Protein AF-V4V0D9-F1 (afdb_monomer)

pLDDT: mean 74.32, std 16.26, range [32.56, 90.75]

InterPro domains:
  IPR040315 WD repeat-containing protein WDR46/Utp7 [PTHR14085] (18-114)

Structure (mmCIF, N/CA/C/O backbone):
data_AF-V4V0D9-F1
#
_entry.id   AF-V4V0D9-F1
#
loop_
_atom_site.group_PDB
_atom_site.id
_atom_site.type_symbol
_atom_site.label_atom_id
_atom_site.label_alt_id
_atom_site.label_comp_id
_atom_site.label_asym_id
_atom_site.label_entity_id
_atom_site.label_seq_id
_atom_site.pdbx_PDB_ins_code
_atom_site.Cartn_x
_atom_site.Cartn_y
_atom_site.Cartn_z
_atom_site.occupancy
_atom_site.B_iso_or_equiv
_atom_site.auth_seq_id
_atom_site.auth_comp_id
_atom_site.auth_asym_id
_atom_site.auth_atom_id
_atom_site.pdbx_PDB_model_num
ATOM 1 N N . MET A 1 1 ? -13.080 21.939 30.537 1.00 37.84 1 MET A N 1
ATOM 2 C CA . MET A 1 1 ? -13.438 22.438 29.190 1.00 37.84 1 MET A CA 1
ATOM 3 C C . MET A 1 1 ? -13.657 21.226 28.306 1.00 37.84 1 MET A C 1
ATOM 5 O O . MET A 1 1 ? -12.802 20.353 28.325 1.00 37.84 1 MET A O 1
ATOM 9 N N . GLY A 1 2 ? -14.795 21.124 27.621 1.00 36.91 2 GLY A N 1
ATOM 10 C CA . GLY A 1 2 ? -15.060 20.026 26.689 1.00 36.91 2 GLY A CA 1
ATOM 11 C C . GLY A 1 2 ? -14.959 20.529 25.256 1.00 36.91 2 GLY A C 1
ATOM 12 O O . GLY A 1 2 ? -15.655 21.481 24.913 1.00 36.91 2 GLY A O 1
ATOM 13 N N . ALA A 1 3 ? -14.119 19.899 24.438 1.00 38.50 3 ALA A N 1
ATOM 14 C CA . ALA A 1 3 ? -14.194 20.066 22.995 1.00 38.50 3 ALA A CA 1
ATOM 15 C C . ALA A 1 3 ? -15.423 19.291 22.501 1.00 38.50 3 ALA A C 1
ATOM 17 O O . ALA A 1 3 ? -15.465 18.065 22.606 1.00 38.50 3 ALA A O 1
ATOM 18 N N . LYS A 1 4 ? -16.438 20.001 22.004 1.00 37.91 4 LYS A N 1
ATOM 19 C CA . LYS A 1 4 ? -17.461 19.372 21.169 1.00 37.91 4 LYS A CA 1
ATOM 20 C C . LYS A 1 4 ? -16.843 19.177 19.790 1.00 37.91 4 LYS A C 1
ATOM 22 O O . LYS A 1 4 ? -16.496 20.156 19.141 1.00 37.91 4 LYS A O 1
ATOM 27 N N . GLU A 1 5 ? -16.734 17.936 19.331 1.00 40.59 5 GLU A N 1
ATOM 28 C CA . GLU A 1 5 ? -16.607 17.683 17.896 1.00 40.59 5 GLU A CA 1
ATOM 29 C C . GLU A 1 5 ? -17.980 17.942 17.268 1.00 40.59 5 GLU A C 1
ATOM 31 O O . GLU A 1 5 ? -18.812 17.042 17.137 1.00 40.59 5 GLU A O 1
ATOM 36 N N . GLU A 1 6 ? -18.246 19.208 16.945 1.00 32.56 6 GLU A N 1
ATOM 37 C CA . GLU A 1 6 ? -19.450 19.640 16.240 1.00 32.56 6 GLU A CA 1
ATOM 38 C C . GLU A 1 6 ? -19.391 19.238 14.761 1.00 32.56 6 GLU A C 1
ATOM 40 O O . GLU A 1 6 ? -19.268 20.054 13.852 1.00 32.56 6 GLU A O 1
ATOM 45 N N . ASN A 1 7 ? -19.515 17.926 14.541 1.00 34.81 7 ASN A N 1
ATOM 46 C CA . ASN A 1 7 ? -19.859 17.318 13.261 1.00 34.81 7 ASN A CA 1
ATOM 47 C C . ASN A 1 7 ? -21.294 17.726 12.890 1.00 34.81 7 ASN A C 1
ATOM 49 O O . ASN A 1 7 ? -22.237 16.947 13.023 1.00 34.81 7 ASN A O 1
ATOM 53 N N . GLY A 1 8 ? -21.462 18.983 12.479 1.00 35.41 8 GLY A N 1
ATOM 54 C CA . GLY A 1 8 ? -22.700 19.466 11.891 1.00 35.41 8 GLY A CA 1
ATOM 55 C C . GLY A 1 8 ? -22.958 18.717 10.591 1.00 35.41 8 GLY A C 1
ATOM 56 O O . GLY A 1 8 ? -22.164 18.820 9.655 1.00 35.41 8 GLY A O 1
ATOM 57 N N . ASP A 1 9 ? -24.064 17.976 10.539 1.00 40.16 9 ASP A N 1
ATOM 58 C CA . ASP A 1 9 ? -24.520 17.252 9.349 1.00 40.16 9 ASP A CA 1
ATOM 59 C C . ASP A 1 9 ? -25.100 18.238 8.318 1.00 40.16 9 ASP A C 1
ATOM 61 O O . ASP A 1 9 ? -26.303 18.347 8.078 1.00 40.16 9 ASP A O 1
ATOM 65 N N . GLY A 1 10 ? -24.211 19.078 7.787 1.00 36.69 10 GLY A N 1
ATOM 66 C CA . GLY A 1 10 ? -24.524 20.082 6.788 1.00 36.69 10 GLY A CA 1
ATOM 67 C C . GLY A 1 10 ? -24.713 19.417 5.435 1.00 36.69 10 GLY A C 1
ATOM 68 O O . GLY A 1 10 ? -23.730 19.128 4.754 1.00 36.69 10 GLY A O 1
ATOM 69 N N . GLY A 1 11 ? -25.974 19.236 5.033 1.00 41.88 11 GLY A N 1
ATOM 70 C CA . GLY A 1 11 ? -26.403 18.724 3.724 1.00 41.88 11 GLY A CA 1
ATOM 71 C C . GLY A 1 11 ? -26.083 19.644 2.536 1.00 41.88 11 GLY A C 1
ATOM 72 O O . GLY A 1 11 ? -26.940 19.896 1.693 1.00 41.88 11 GLY A O 1
ATOM 73 N N . GLY A 1 12 ? -24.862 20.174 2.472 1.00 42.47 12 GLY A N 1
ATOM 74 C CA . GLY A 1 12 ? -24.319 20.850 1.304 1.00 42.47 12 GLY A CA 1
ATOM 75 C C . GLY A 1 12 ? -23.816 19.831 0.284 1.00 42.47 12 GLY A C 1
ATOM 76 O O . GLY A 1 12 ? -23.102 18.887 0.629 1.00 42.47 12 GLY A O 1
ATOM 77 N N . ILE A 1 13 ? -24.158 20.039 -0.987 1.00 57.72 13 ILE A N 1
ATOM 78 C CA . ILE A 1 13 ? -23.613 19.259 -2.101 1.00 57.72 13 ILE A CA 1
ATOM 79 C C . ILE A 1 13 ? -22.124 19.608 -2.222 1.00 57.72 13 ILE A C 1
ATOM 81 O O . ILE A 1 13 ? -21.765 20.617 -2.828 1.00 57.72 13 ILE A O 1
ATOM 85 N N . ARG A 1 14 ? -21.256 18.790 -1.614 1.00 58.12 14 ARG A N 1
ATOM 86 C CA . ARG A 1 14 ? -19.798 18.945 -1.729 1.00 58.12 14 ARG A CA 1
ATOM 87 C C . ARG A 1 14 ? -19.384 18.872 -3.203 1.00 58.12 14 ARG A C 1
ATOM 89 O O . ARG A 1 14 ? -19.957 18.044 -3.925 1.00 58.12 14 ARG A O 1
ATOM 96 N N . PRO A 1 15 ? -18.408 19.676 -3.665 1.00 61.03 15 PRO A N 1
ATOM 97 C CA . PRO A 1 15 ? -17.914 19.584 -5.036 1.00 61.03 15 PRO A CA 1
ATOM 98 C C . PRO A 1 15 ? -17.440 18.148 -5.341 1.00 61.03 15 PRO A C 1
ATOM 100 O O . PRO A 1 15 ? -16.929 17.486 -4.434 1.00 61.03 15 PRO A O 1
ATOM 103 N N . PRO A 1 16 ? -17.587 17.640 -6.584 1.00 66.19 16 PRO A N 1
ATOM 104 C CA . PRO A 1 16 ? -17.344 16.225 -6.904 1.00 66.19 16 PRO A CA 1
ATOM 105 C C . PRO A 1 16 ? -15.992 15.692 -6.411 1.00 66.19 16 PRO A C 1
ATOM 107 O O . PRO A 1 16 ? -15.934 14.619 -5.814 1.00 66.19 16 PRO A O 1
ATOM 110 N N . ILE A 1 17 ? -14.953 16.520 -6.538 1.00 63.16 17 ILE A N 1
ATOM 111 C CA . ILE A 1 17 ? -13.569 16.264 -6.119 1.00 63.16 17 ILE A CA 1
ATOM 112 C C . ILE A 1 17 ? -13.475 15.902 -4.623 1.00 63.16 17 ILE A C 1
ATOM 114 O O . ILE A 1 17 ? -12.795 14.949 -4.250 1.00 63.16 17 ILE A O 1
ATOM 118 N N . GLU A 1 18 ? -14.192 16.607 -3.739 1.00 61.81 18 GLU A N 1
ATOM 119 C CA . GL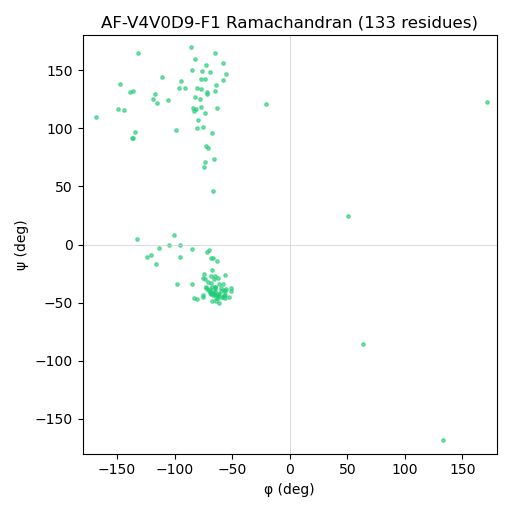U A 1 18 ? -14.218 16.283 -2.302 1.00 61.81 18 GLU A CA 1
ATOM 120 C C . GLU A 1 18 ? -14.928 14.952 -2.024 1.00 61.81 18 GLU A C 1
ATOM 122 O O . GLU A 1 18 ? -14.555 14.222 -1.101 1.00 61.81 18 GLU A O 1
ATOM 127 N N . GLN A 1 19 ? -15.950 14.621 -2.819 1.00 65.44 19 GLN A N 1
ATOM 128 C CA . GLN A 1 19 ? -16.653 13.347 -2.692 1.00 65.44 19 GLN A CA 1
ATOM 129 C C . GLN A 1 19 ? -15.763 12.182 -3.136 1.00 65.44 19 GLN A C 1
ATOM 131 O O . GLN A 1 19 ? -15.764 11.136 -2.490 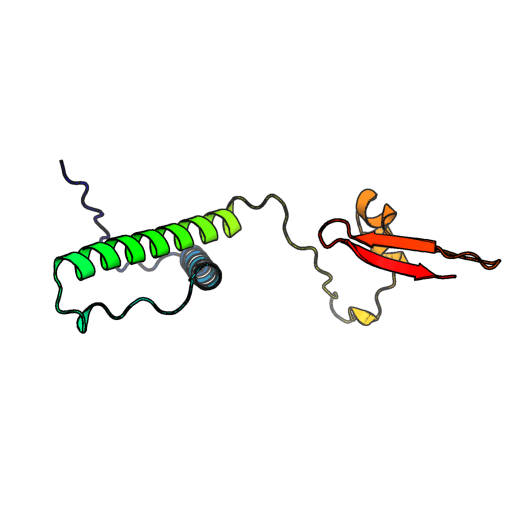1.00 65.44 19 GLN A O 1
ATOM 136 N N . GLU A 1 20 ? -14.992 12.352 -4.207 1.00 62.41 20 GLU A N 1
ATOM 137 C CA . GLU A 1 20 ? -14.021 11.365 -4.696 1.00 62.41 20 GLU A CA 1
ATOM 138 C C . GLU A 1 20 ? -12.906 11.136 -3.669 1.00 62.41 20 GLU A C 1
ATOM 140 O O . GLU A 1 20 ? -12.713 9.999 -3.238 1.00 62.41 20 GLU A O 1
ATOM 145 N N . ILE A 1 21 ? -12.304 12.208 -3.138 1.00 68.56 21 ILE A N 1
ATOM 146 C CA . ILE A 1 21 ? -11.311 12.126 -2.052 1.00 68.56 21 ILE A CA 1
ATOM 147 C C . ILE A 1 21 ? -11.878 11.394 -0.821 1.00 68.56 21 ILE A C 1
ATOM 149 O O . ILE A 1 21 ? -11.176 10.582 -0.217 1.00 68.56 21 ILE A O 1
ATOM 153 N N . SER A 1 22 ? -13.146 11.621 -0.446 1.00 72.44 22 SER A N 1
ATOM 154 C CA . SER A 1 22 ? -13.757 10.867 0.663 1.00 72.44 22 SER A CA 1
ATOM 155 C C . SER A 1 22 ? -13.918 9.372 0.362 1.00 72.44 22 SER A C 1
ATOM 157 O O . SER A 1 22 ? -13.554 8.552 1.202 1.00 72.44 22 SER A O 1
ATOM 159 N N . LYS A 1 23 ? -14.360 9.004 -0.850 1.00 75.94 23 LYS A N 1
ATOM 160 C CA . LYS A 1 23 ? -14.532 7.600 -1.272 1.00 75.94 23 LYS A CA 1
ATOM 161 C C . LYS A 1 23 ? -13.197 6.853 -1.325 1.00 75.94 23 LYS A C 1
ATOM 163 O O . LYS A 1 23 ? -13.135 5.705 -0.891 1.00 75.94 23 LYS A O 1
ATOM 168 N N . GLU A 1 24 ? -12.134 7.503 -1.799 1.00 73.25 24 GLU A N 1
ATOM 169 C CA . GLU A 1 24 ? -10.776 6.943 -1.798 1.00 73.25 24 GLU A CA 1
ATOM 170 C C . GLU A 1 24 ? -10.249 6.695 -0.378 1.00 73.25 24 GLU A C 1
ATOM 172 O O . GLU A 1 24 ? -9.673 5.641 -0.088 1.00 73.25 24 GLU A O 1
ATOM 177 N N . LEU A 1 25 ? -10.471 7.646 0.536 1.00 75.00 25 LEU A N 1
ATOM 178 C CA . LEU A 1 25 ? -10.109 7.477 1.943 1.00 75.00 25 LEU A CA 1
ATOM 179 C C . LEU A 1 25 ? -10.932 6.361 2.603 1.00 75.00 25 LEU A C 1
ATOM 181 O O . LEU A 1 25 ? -10.368 5.593 3.379 1.00 75.00 25 LEU A O 1
ATOM 185 N N . ASP A 1 26 ? -12.211 6.198 2.255 1.00 76.69 26 ASP A N 1
ATOM 186 C CA . ASP A 1 26 ? -13.036 5.068 2.703 1.00 76.69 26 ASP A CA 1
ATOM 187 C C . ASP A 1 26 ? -12.537 3.718 2.159 1.00 76.69 26 ASP A C 1
ATOM 189 O O . ASP A 1 26 ? -12.559 2.718 2.886 1.00 76.69 26 ASP A O 1
ATOM 193 N N . THR A 1 27 ? -12.040 3.649 0.918 1.00 82.69 27 THR A N 1
ATOM 194 C CA . THR A 1 27 ? -11.399 2.426 0.399 1.00 82.69 27 THR A CA 1
ATOM 195 C C . THR A 1 27 ? -10.062 2.135 1.076 1.00 82.69 27 THR A C 1
ATOM 197 O O . THR A 1 27 ? -9.826 0.990 1.464 1.00 82.69 27 THR A O 1
ATOM 200 N N . ASN A 1 28 ? -9.227 3.148 1.319 1.00 83.31 28 ASN A N 1
ATOM 201 C CA . ASN A 1 28 ? -7.939 2.957 1.990 1.00 83.31 28 ASN A CA 1
ATOM 202 C C . ASN A 1 28 ? -8.114 2.640 3.483 1.00 83.31 28 ASN A C 1
ATOM 204 O O . ASN A 1 28 ? -7.366 1.836 4.029 1.00 83.31 28 ASN A O 1
ATOM 208 N N . MET A 1 29 ? -9.141 3.172 4.154 1.00 81.25 29 MET A N 1
ATOM 209 C CA . MET A 1 29 ? -9.457 2.786 5.534 1.00 81.25 29 MET A CA 1
ATOM 210 C C . MET A 1 29 ? -9.762 1.291 5.660 1.00 81.25 29 MET A C 1
ATOM 212 O O . MET A 1 29 ? -9.273 0.672 6.603 1.00 81.25 29 MET A O 1
ATOM 216 N N . LYS A 1 30 ? -10.488 0.685 4.707 1.00 85.56 30 LYS A N 1
ATOM 217 C CA . LYS A 1 30 ? -10.806 -0.760 4.728 1.00 85.56 30 LYS A CA 1
ATOM 218 C C . LYS A 1 30 ? -9.555 -1.645 4.764 1.00 85.56 30 LYS A C 1
ATOM 220 O O . LYS A 1 30 ? -9.575 -2.669 5.435 1.00 85.56 30 LYS A O 1
ATOM 225 N N . LYS A 1 31 ? -8.460 -1.221 4.122 1.00 86.38 31 LYS A N 1
ATOM 226 C CA . LYS A 1 31 ? -7.147 -1.896 4.143 1.00 86.38 31 LYS A CA 1
ATOM 227 C C . LYS A 1 31 ? -6.488 -1.907 5.531 1.00 86.38 31 LYS A C 1
ATOM 229 O O . LYS A 1 31 ? -5.710 -2.808 5.827 1.00 86.38 31 LYS A O 1
ATOM 234 N N . TYR A 1 32 ? -6.800 -0.922 6.377 1.00 85.00 32 TYR A N 1
ATOM 235 C CA . TYR A 1 32 ? -6.240 -0.766 7.726 1.00 85.00 32 TYR A CA 1
ATOM 236 C C . TYR A 1 32 ? -7.205 -1.159 8.860 1.00 85.00 32 TYR A C 1
ATOM 238 O O . TYR A 1 32 ? -6.825 -1.099 10.034 1.00 85.00 32 TYR A O 1
ATOM 246 N N . LEU A 1 33 ? -8.431 -1.591 8.541 1.00 84.56 33 LEU A N 1
ATOM 247 C CA . LEU A 1 33 ? -9.311 -2.261 9.500 1.00 84.56 33 LEU A CA 1
ATOM 248 C C . LEU A 1 33 ? -8.759 -3.652 9.848 1.00 84.56 33 LEU A C 1
ATOM 250 O O . LEU A 1 33 ? -8.129 -4.316 9.029 1.00 84.56 33 LEU A O 1
ATOM 254 N N . ARG A 1 34 ? -9.004 -4.106 11.082 1.00 81.06 34 ARG A N 1
ATOM 255 C CA . ARG A 1 34 ? -8.485 -5.385 11.611 1.00 81.06 34 ARG A CA 1
ATOM 256 C C . ARG A 1 34 ? -9.506 -6.531 11.594 1.00 81.06 34 ARG A C 1
ATOM 258 O O . ARG A 1 34 ? -9.238 -7.584 12.161 1.00 81.06 34 ARG A O 1
ATOM 265 N N . GLY A 1 35 ? -10.660 -6.314 10.967 1.00 81.25 35 GLY A N 1
ATOM 266 C CA . GLY A 1 35 ? -11.821 -7.204 10.975 1.00 81.25 35 GLY A CA 1
ATOM 267 C C . GLY A 1 35 ? -13.112 -6.432 11.253 1.00 81.25 35 GLY A C 1
ATOM 268 O O . GLY A 1 35 ? -13.120 -5.199 11.234 1.00 81.25 35 GLY A O 1
ATOM 269 N N . GLU A 1 36 ? -14.192 -7.161 11.522 1.00 75.44 36 GLU A N 1
ATOM 270 C CA . GLU A 1 36 ? -15.435 -6.595 12.058 1.00 75.44 36 GLU A CA 1
ATOM 271 C C . GLU A 1 36 ? -15.254 -6.224 13.543 1.00 75.44 36 GLU A C 1
ATOM 273 O O . GLU A 1 36 ? -14.564 -6.925 14.286 1.00 75.44 36 GLU A O 1
ATOM 278 N N . GLY A 1 37 ? -15.847 -5.106 13.974 1.00 73.81 37 GLY A N 1
ATOM 279 C CA . GLY A 1 37 ? -15.733 -4.615 15.354 1.00 73.81 37 GLY A CA 1
ATOM 280 C C . GLY A 1 37 ? -16.534 -5.452 16.358 1.00 73.81 37 GLY A C 1
ATOM 281 O O . GLY A 1 37 ? -17.531 -6.086 16.007 1.00 73.81 37 GLY A O 1
ATOM 282 N N . ALA A 1 38 ? -16.129 -5.449 17.630 1.00 75.00 38 ALA A N 1
ATOM 283 C CA . ALA A 1 38 ? -16.780 -6.262 18.653 1.00 75.00 38 ALA A CA 1
ATOM 284 C C . ALA A 1 38 ? -18.242 -5.842 18.916 1.00 75.00 38 ALA A C 1
ATOM 286 O O . ALA A 1 38 ? -18.538 -4.677 19.180 1.00 75.00 38 ALA A O 1
ATOM 287 N N . ASN A 1 39 ? -19.161 -6.815 18.950 1.00 76.06 39 ASN A N 1
ATOM 288 C CA . ASN A 1 39 ? -20.585 -6.592 19.238 1.00 76.06 39 ASN A CA 1
ATOM 289 C C . ASN A 1 39 ? -20.837 -6.229 20.717 1.00 76.06 39 ASN A C 1
ATOM 291 O O . ASN A 1 39 ? -21.207 -7.066 21.545 1.00 76.06 39 ASN A O 1
ATOM 295 N N . LEU A 1 40 ? -20.660 -4.948 21.054 1.00 75.25 40 LEU A N 1
ATOM 296 C CA . LEU A 1 40 ? -20.750 -4.425 22.424 1.00 75.25 40 LEU A CA 1
ATOM 297 C C . LE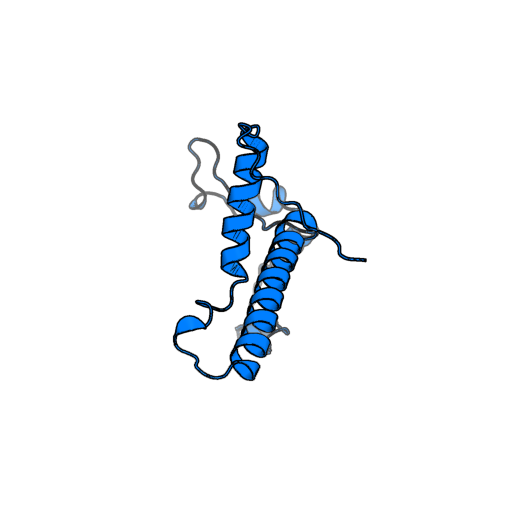U A 1 40 ? -22.159 -4.493 23.040 1.00 75.25 40 LEU A C 1
ATOM 299 O O . LEU A 1 40 ? -22.313 -4.251 24.238 1.00 75.25 40 LEU A O 1
ATOM 303 N N . GLU A 1 41 ? -23.206 -4.777 22.266 1.00 76.19 41 GLU A N 1
ATOM 304 C CA . GLU A 1 41 ? -24.597 -4.818 22.743 1.00 76.19 41 GLU A CA 1
ATOM 305 C C . GLU A 1 41 ? -24.893 -6.022 23.640 1.00 76.19 41 GLU A C 1
ATOM 307 O O . GLU A 1 41 ? -25.539 -5.870 24.675 1.00 76.19 41 GLU A O 1
ATOM 312 N N . ILE A 1 42 ? -24.332 -7.185 23.300 1.00 84.50 42 ILE A N 1
ATOM 313 C CA . ILE A 1 42 ? -24.508 -8.460 24.018 1.00 84.50 42 ILE A CA 1
ATOM 314 C C . ILE A 1 42 ? -23.854 -8.411 25.418 1.00 84.50 42 ILE A C 1
ATOM 316 O O . ILE A 1 42 ? -24.199 -9.175 26.324 1.00 84.50 42 ILE A O 1
ATOM 320 N N . LEU A 1 43 ? -22.897 -7.498 25.615 1.00 79.88 43 LEU A N 1
ATOM 321 C CA . LEU A 1 43 ? -22.028 -7.465 26.783 1.00 79.88 43 LEU A CA 1
ATOM 322 C C . LEU A 1 43 ? -22.666 -6.759 27.993 1.00 79.88 43 LEU A C 1
ATOM 324 O O . LEU A 1 43 ? -22.874 -5.545 28.000 1.00 79.88 43 LEU A O 1
ATOM 328 N N . LYS A 1 44 ? -22.900 -7.534 29.059 1.00 81.06 44 LYS A N 1
ATOM 329 C CA . LYS A 1 44 ? -23.547 -7.082 30.305 1.00 81.06 44 LYS A CA 1
ATOM 330 C C . LYS A 1 44 ? -22.638 -6.225 31.203 1.00 81.06 44 LYS A C 1
ATOM 332 O O . LYS A 1 44 ? -23.132 -5.363 31.931 1.00 81.06 44 LYS A O 1
ATOM 337 N N . ASP A 1 45 ? -21.322 -6.433 31.154 1.00 90.25 45 ASP A N 1
ATOM 338 C CA . ASP A 1 45 ? -20.367 -5.762 32.042 1.00 90.25 45 ASP A CA 1
ATOM 339 C C . ASP A 1 45 ? -20.039 -4.329 31.612 1.00 90.25 45 ASP A C 1
ATOM 341 O O . ASP A 1 45 ? -19.259 -4.090 30.688 1.00 90.25 45 ASP A O 1
ATOM 345 N N . LYS A 1 46 ? -20.566 -3.351 32.359 1.00 87.31 46 LYS A N 1
ATOM 346 C CA . LYS A 1 46 ? -20.381 -1.911 32.089 1.00 87.31 46 LYS A CA 1
ATOM 347 C C . LYS A 1 46 ? -18.905 -1.489 32.009 1.00 87.31 46 LYS A C 1
ATOM 349 O O . LYS A 1 46 ? -18.556 -0.672 31.161 1.00 87.31 46 LYS A O 1
ATOM 354 N N . LYS A 1 4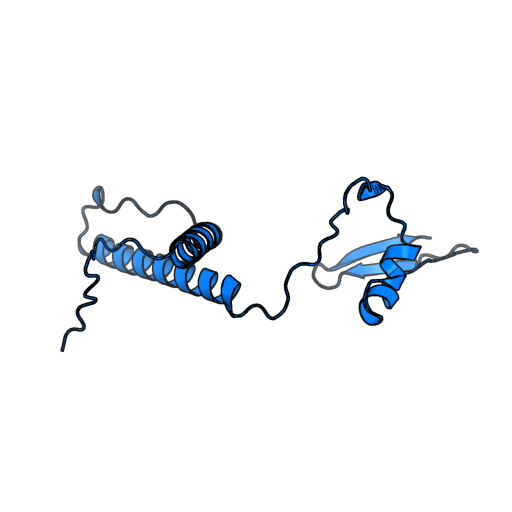7 ? -18.033 -2.055 32.858 1.00 89.00 47 LYS A N 1
ATOM 355 C CA . LYS A 1 47 ? -16.586 -1.755 32.854 1.00 89.00 47 LYS A CA 1
ATOM 356 C C . LYS A 1 47 ? -15.903 -2.261 31.580 1.00 89.00 47 LYS A C 1
ATOM 358 O O . LYS A 1 47 ? -15.189 -1.499 30.934 1.00 89.00 47 LYS A O 1
ATOM 363 N N . LEU A 1 48 ? -16.151 -3.518 31.206 1.00 85.44 48 LEU A N 1
ATOM 364 C CA . LEU A 1 48 ? -15.547 -4.125 30.020 1.00 85.44 48 LEU A CA 1
ATOM 365 C C . LEU A 1 48 ? -16.100 -3.497 28.731 1.00 85.44 48 LEU A C 1
ATOM 367 O O . LEU A 1 48 ? -15.327 -3.190 27.830 1.00 85.44 48 LEU A O 1
ATOM 371 N N . LYS A 1 49 ? -17.403 -3.184 28.685 1.00 87.94 49 LYS A N 1
ATOM 372 C CA . LYS A 1 49 ? -18.034 -2.453 27.574 1.00 87.94 49 LYS A CA 1
ATOM 373 C C . LYS A 1 49 ? -17.379 -1.090 27.326 1.00 87.94 49 LYS A C 1
ATOM 375 O O . LYS A 1 49 ? -17.079 -0.774 26.180 1.00 87.94 49 LYS A O 1
ATOM 380 N N . GLY A 1 50 ? -17.080 -0.323 28.379 1.00 87.62 50 GLY A N 1
ATOM 381 C CA . GLY A 1 50 ? -16.334 0.937 28.258 1.00 87.62 50 GLY A CA 1
ATOM 382 C C . GLY A 1 50 ? -14.882 0.752 27.795 1.00 87.62 50 GLY A C 1
ATOM 383 O O . GLY A 1 50 ? -14.413 1.482 26.926 1.00 87.62 50 GLY A O 1
ATOM 384 N N . GLN A 1 51 ? -14.174 -0.253 28.325 1.00 88.94 51 GLN A N 1
ATOM 385 C CA . GLN A 1 51 ? -12.786 -0.554 27.936 1.00 88.94 51 GLN A CA 1
ATOM 386 C C . GLN A 1 51 ? -12.636 -1.094 26.507 1.00 88.94 51 GLN A C 1
ATOM 388 O O . GLN A 1 51 ? -11.566 -0.933 25.913 1.00 88.94 51 GLN A O 1
ATOM 393 N N . LEU A 1 52 ? -13.670 -1.750 25.974 1.00 87.69 52 LEU A N 1
ATOM 394 C CA . LEU A 1 52 ? -13.729 -2.186 24.581 1.00 87.69 52 LEU A CA 1
ATOM 395 C C . LEU A 1 52 ? -14.123 -1.027 23.662 1.00 87.69 52 LEU A C 1
ATOM 397 O O . LEU A 1 52 ? -13.404 -0.785 22.703 1.00 87.69 52 LEU A O 1
ATOM 401 N N . ALA A 1 53 ? -15.157 -0.244 23.994 1.00 87.12 53 ALA A N 1
ATOM 402 C CA . ALA A 1 53 ? -15.551 0.933 23.209 1.00 87.12 53 ALA A CA 1
ATOM 403 C C . ALA A 1 53 ? -14.378 1.902 22.967 1.00 87.12 53 ALA A C 1
ATOM 405 O O . ALA A 1 53 ? -14.136 2.305 21.833 1.00 87.12 53 ALA A O 1
ATOM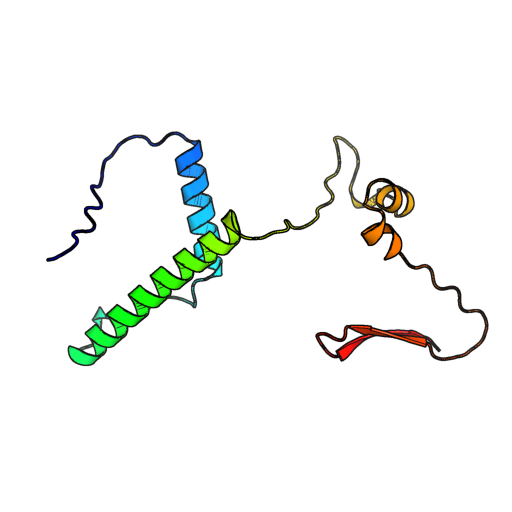 406 N N . LEU A 1 54 ? -13.590 2.197 24.009 1.00 89.25 54 LEU A N 1
ATOM 407 C CA . LEU A 1 54 ? -12.399 3.048 23.904 1.00 89.25 54 LEU A CA 1
ATOM 408 C C . LEU A 1 54 ? -11.283 2.420 23.044 1.00 89.25 54 LEU A C 1
ATOM 410 O O . LEU A 1 54 ? -10.517 3.143 22.408 1.00 89.25 54 LEU A O 1
ATOM 414 N N . ARG A 1 55 ? -11.178 1.084 22.993 1.00 86.88 55 ARG A N 1
ATOM 415 C CA . ARG A 1 55 ? -10.237 0.392 22.094 1.00 86.88 55 ARG A CA 1
ATOM 416 C C . ARG A 1 55 ? -10.709 0.404 20.646 1.00 86.88 55 ARG A C 1
ATOM 418 O O . ARG A 1 55 ? -9.894 0.693 19.780 1.00 86.88 55 ARG A O 1
ATOM 425 N N . GLU A 1 56 ? -11.990 0.154 20.390 1.00 86.62 56 GLU A N 1
ATOM 426 C CA . GLU A 1 56 ? -12.572 0.229 19.042 1.00 86.62 56 GLU A CA 1
ATOM 427 C C . GLU A 1 56 ? -12.466 1.649 18.469 1.00 86.62 56 GLU A C 1
ATOM 429 O O . GLU A 1 56 ? -12.036 1.834 17.331 1.00 86.62 56 GLU A O 1
ATOM 434 N N . GLU A 1 57 ? -12.738 2.675 19.283 1.00 87.94 57 GLU A N 1
ATOM 435 C CA . GLU A 1 57 ? -12.519 4.078 18.914 1.00 87.94 57 GLU A CA 1
ATOM 436 C C . GLU A 1 57 ? -11.045 4.346 18.559 1.00 87.94 57 GLU A C 1
ATOM 438 O O . GLU A 1 57 ? -10.746 4.974 17.539 1.00 87.94 57 GLU A O 1
ATOM 443 N N . LEU A 1 58 ? -10.108 3.832 19.364 1.00 90.00 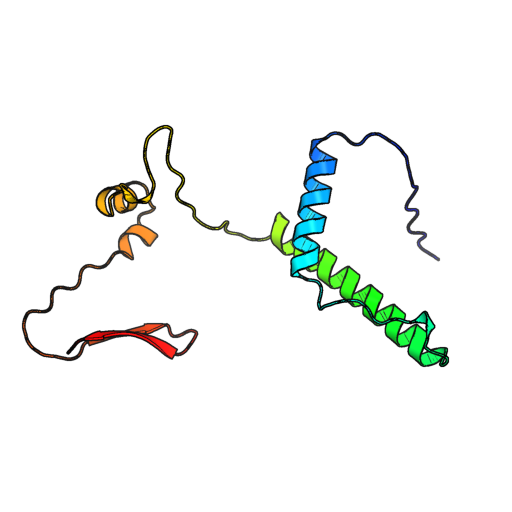58 LEU A N 1
ATOM 444 C CA . LEU A 1 58 ? -8.674 3.971 19.119 1.00 90.00 58 LEU A CA 1
ATOM 445 C C . LEU A 1 58 ? -8.215 3.203 17.868 1.00 90.00 58 LEU A C 1
ATOM 447 O O . LEU A 1 58 ? -7.377 3.718 17.126 1.00 90.00 58 LEU A O 1
ATOM 451 N N . TYR A 1 59 ? -8.776 2.028 17.569 1.00 86.56 59 TYR A N 1
ATOM 452 C CA . TYR A 1 59 ? -8.507 1.304 16.321 1.00 86.56 59 TYR A CA 1
ATOM 453 C C . TYR A 1 59 ? -9.080 2.041 15.105 1.00 86.56 59 TYR A C 1
ATOM 455 O O . TYR A 1 59 ? -8.366 2.206 14.118 1.00 86.56 59 TYR A O 1
ATOM 463 N N . GLY A 1 60 ? -10.297 2.585 15.192 1.00 86.88 60 GLY A N 1
ATOM 464 C CA . GLY A 1 60 ? -10.889 3.421 14.143 1.00 86.88 60 GLY A CA 1
ATOM 465 C C . GLY A 1 60 ? -10.083 4.698 13.871 1.00 86.88 60 GLY A C 1
ATOM 466 O O . GLY A 1 60 ? -9.830 5.041 12.715 1.00 86.88 60 GLY A O 1
ATOM 467 N N . LYS A 1 61 ? -9.600 5.372 14.924 1.00 89.50 61 LYS A N 1
ATOM 468 C CA . LYS A 1 61 ? -8.675 6.516 14.814 1.00 89.50 61 LYS A CA 1
ATOM 469 C C . LYS A 1 61 ? -7.317 6.102 14.232 1.00 89.50 61 LYS A C 1
ATOM 471 O O . LYS A 1 61 ? -6.773 6.829 13.404 1.00 89.50 61 LYS A O 1
ATOM 476 N N . SER A 1 62 ? -6.807 4.920 14.582 1.00 88.38 62 SER A N 1
ATOM 477 C CA . SER A 1 62 ? -5.553 4.377 14.033 1.00 88.38 62 SER A CA 1
ATOM 478 C C . SER A 1 62 ? -5.661 4.048 12.540 1.00 88.38 62 SER A C 1
ATOM 480 O O . SER A 1 62 ? -4.768 4.407 11.779 1.00 88.38 62 SER A O 1
ATOM 482 N N . ALA A 1 63 ? -6.758 3.424 12.098 1.00 87.88 63 ALA A N 1
ATOM 483 C CA . ALA A 1 63 ? -6.999 3.121 10.685 1.00 87.88 63 ALA A CA 1
ATOM 484 C C . ALA A 1 63 ? -7.173 4.401 9.848 1.00 87.88 63 ALA A C 1
ATOM 486 O O . ALA A 1 63 ? -6.589 4.517 8.772 1.00 87.88 63 ALA A O 1
ATOM 487 N N . LYS A 1 64 ? -7.890 5.405 10.380 1.00 88.44 64 LYS A N 1
ATOM 488 C CA . LYS A 1 64 ? -7.990 6.756 9.794 1.00 88.44 64 LYS A CA 1
ATOM 489 C C . LYS A 1 64 ? -6.624 7.426 9.641 1.00 88.44 64 LYS A C 1
ATOM 491 O O . LYS A 1 64 ? -6.329 7.982 8.585 1.00 88.44 64 LYS A O 1
ATOM 496 N N . ALA A 1 65 ? -5.780 7.356 10.672 1.00 88.38 65 ALA A N 1
ATOM 497 C CA . ALA A 1 65 ? -4.425 7.894 10.619 1.00 88.38 65 ALA A CA 1
ATOM 498 C C . ALA A 1 65 ? -3.561 7.159 9.580 1.00 88.38 65 ALA A C 1
ATOM 500 O O . ALA A 1 65 ? -2.929 7.815 8.758 1.00 88.38 65 ALA A O 1
ATOM 501 N N . ALA A 1 66 ? -3.585 5.822 9.557 1.00 87.81 66 ALA A N 1
ATOM 502 C CA . ALA A 1 66 ? -2.821 5.012 8.607 1.00 87.81 66 ALA A CA 1
ATOM 503 C C . ALA A 1 66 ? -3.231 5.267 7.144 1.00 87.81 66 ALA A C 1
ATOM 505 O O . ALA A 1 66 ? -2.367 5.529 6.313 1.00 87.81 66 ALA A O 1
ATOM 506 N N . ALA A 1 67 ? -4.533 5.308 6.842 1.00 88.25 67 ALA A N 1
ATOM 507 C CA . ALA A 1 67 ? -5.034 5.639 5.504 1.00 88.25 67 ALA A CA 1
ATOM 508 C C . ALA A 1 67 ? -4.637 7.060 5.057 1.00 88.25 67 ALA A C 1
ATOM 510 O O . ALA A 1 67 ? -4.352 7.289 3.880 1.00 88.25 67 ALA A O 1
ATOM 511 N N . LYS A 1 68 ? -4.566 8.018 5.996 1.00 88.00 68 LYS A N 1
ATOM 512 C CA . LYS A 1 68 ? -4.072 9.373 5.714 1.00 88.00 68 LYS A CA 1
ATOM 513 C C . LYS A 1 68 ? -2.552 9.409 5.503 1.00 88.00 68 LYS A C 1
ATOM 515 O O . LYS A 1 68 ? -2.097 10.140 4.632 1.00 88.00 68 LYS A O 1
ATOM 520 N N . VAL A 1 69 ? -1.772 8.621 6.245 1.00 88.12 69 VAL A N 1
ATOM 521 C CA . VAL A 1 69 ? -0.329 8.461 5.988 1.00 88.12 69 VAL A CA 1
ATOM 522 C C . VAL A 1 69 ? -0.105 7.852 4.602 1.00 88.12 69 VAL A C 1
ATOM 524 O O . VAL A 1 69 ? 0.707 8.374 3.846 1.00 88.12 69 VAL A O 1
ATOM 527 N N . GLU A 1 70 ? -0.872 6.827 4.222 1.00 84.06 70 GLU A N 1
ATOM 528 C CA . GLU A 1 70 ? -0.761 6.206 2.898 1.00 84.06 70 GLU A CA 1
ATOM 529 C C . GLU A 1 70 ? -1.061 7.196 1.758 1.00 84.06 70 GLU A C 1
ATOM 531 O O . GLU A 1 70 ? -0.251 7.341 0.847 1.00 84.06 70 GLU A O 1
ATOM 536 N N . LYS A 1 71 ? -2.181 7.932 1.818 1.00 84.50 71 LYS A N 1
ATOM 537 C CA . LYS A 1 71 ? -2.585 8.840 0.725 1.00 84.50 71 LYS A CA 1
ATOM 538 C C . LYS A 1 71 ? -1.763 10.139 0.636 1.00 84.50 71 LYS A C 1
ATOM 540 O O . LYS A 1 71 ? -1.712 10.721 -0.442 1.00 84.50 71 LYS A O 1
ATOM 545 N N . TRP A 1 72 ? -1.162 10.617 1.733 1.00 85.44 72 TRP A N 1
ATOM 546 C CA . TRP A 1 72 ? -0.562 11.966 1.797 1.00 85.44 72 TRP A CA 1
ATOM 547 C C . TRP A 1 72 ? 0.922 12.015 2.199 1.00 85.44 72 TRP A C 1
ATOM 549 O O . TRP A 1 72 ? 1.515 13.088 2.133 1.00 85.44 72 TRP A O 1
ATOM 559 N N . LEU A 1 73 ? 1.513 10.910 2.671 1.00 87.50 73 LEU A N 1
ATOM 560 C CA . LEU A 1 73 ? 2.880 10.882 3.220 1.00 87.50 73 LEU A CA 1
ATOM 561 C C . LEU A 1 73 ? 3.752 9.732 2.681 1.00 87.50 73 LEU A C 1
ATOM 563 O O . LEU A 1 73 ? 4.888 9.582 3.136 1.00 87.50 73 LEU A O 1
ATOM 567 N N . MET A 1 74 ? 3.280 8.931 1.717 1.00 85.75 74 MET A N 1
ATOM 568 C CA . MET A 1 74 ? 4.175 8.014 1.001 1.00 85.75 74 MET A CA 1
ATOM 569 C C . MET A 1 74 ? 5.094 8.794 0.045 1.00 85.75 74 MET A C 1
ATOM 571 O O . MET A 1 74 ? 4.602 9.609 -0.731 1.00 85.75 74 MET A O 1
ATOM 575 N N . PRO A 1 75 ? 6.419 8.549 0.064 1.00 85.69 75 PRO A N 1
ATOM 576 C CA . PRO A 1 75 ? 7.385 9.281 -0.760 1.00 85.69 75 PRO A CA 1
ATOM 577 C C . PRO A 1 75 ? 7.541 8.715 -2.182 1.00 85.69 75 PRO A C 1
ATOM 579 O O . PRO A 1 75 ? 8.319 9.251 -2.964 1.00 85.69 75 PRO A O 1
ATOM 582 N N . SER A 1 76 ? 6.868 7.606 -2.499 1.00 83.75 76 SER A N 1
ATOM 583 C CA . SER A 1 76 ? 6.915 6.939 -3.799 1.00 83.75 76 SER A CA 1
ATOM 584 C C . SER A 1 76 ? 5.567 6.304 -4.090 1.00 83.75 76 SER A C 1
ATOM 586 O O . SER A 1 76 ? 4.981 5.655 -3.221 1.00 83.75 76 SER A O 1
ATOM 588 N N . GLU A 1 77 ? 5.119 6.443 -5.330 1.00 84.25 77 GLU A N 1
ATOM 589 C CA . GLU A 1 77 ? 4.006 5.675 -5.878 1.00 84.25 77 GLU A CA 1
ATOM 590 C C . GLU A 1 77 ? 4.517 4.332 -6.432 1.00 84.25 77 GLU A C 1
ATOM 592 O O . GLU A 1 77 ? 5.727 4.089 -6.502 1.00 84.25 77 GLU A O 1
ATOM 597 N N . GLY A 1 78 ? 3.599 3.424 -6.773 1.00 82.75 78 GLY A N 1
ATOM 598 C CA . GLY A 1 78 ? 3.937 2.159 -7.426 1.00 82.75 78 GLY A CA 1
ATOM 599 C C . GLY A 1 78 ? 4.100 2.345 -8.934 1.00 82.75 78 GLY A C 1
ATOM 600 O O . GLY A 1 78 ? 3.190 2.850 -9.583 1.00 82.75 78 GLY A O 1
ATOM 601 N N . GLY A 1 79 ? 5.231 1.912 -9.496 1.00 86.00 79 GLY A N 1
ATOM 602 C CA . GLY A 1 79 ? 5.443 1.924 -10.945 1.00 86.00 79 GLY A CA 1
ATOM 603 C C . GLY A 1 79 ? 4.472 0.991 -11.680 1.00 86.00 79 GLY A C 1
ATOM 604 O O . GLY A 1 79 ? 4.239 -0.138 -11.245 1.00 86.00 79 GLY A O 1
ATOM 605 N N . TYR A 1 80 ? 3.929 1.460 -12.801 1.00 87.75 80 TYR A N 1
ATOM 606 C CA . TYR A 1 80 ? 2.991 0.735 -13.660 1.00 87.75 80 TYR A CA 1
ATOM 607 C C . TYR A 1 80 ? 3.413 0.827 -15.134 1.00 87.75 80 TYR A C 1
ATOM 609 O O . TYR A 1 80 ? 4.266 1.634 -15.496 1.00 87.75 80 TYR A O 1
ATOM 617 N N . LEU A 1 81 ? 2.835 -0.029 -15.982 1.00 87.56 81 LEU A N 1
ATOM 618 C CA . LEU A 1 81 ? 3.095 -0.055 -17.423 1.00 87.56 81 LEU A CA 1
ATOM 619 C C . LEU A 1 81 ? 1.772 -0.206 -18.181 1.00 87.56 81 LEU A C 1
ATOM 621 O O . LEU A 1 81 ? 1.284 -1.316 -18.416 1.00 87.56 81 LEU A O 1
ATOM 625 N N . GLU A 1 82 ? 1.183 0.931 -18.531 1.00 87.00 82 GLU A N 1
ATOM 626 C CA . GLU A 1 82 ? -0.006 1.005 -19.378 1.00 87.00 82 GLU A CA 1
ATOM 627 C C . GLU A 1 82 ? 0.374 0.924 -20.866 1.00 87.00 82 GLU A C 1
ATOM 629 O O . GLU A 1 82 ? 1.529 1.112 -21.244 1.00 87.00 82 GLU A O 1
ATOM 634 N N . ALA A 1 83 ? -0.590 0.561 -21.714 1.00 87.06 83 ALA A N 1
ATOM 635 C CA . ALA A 1 83 ? -0.382 0.403 -23.151 1.00 87.06 83 ALA A CA 1
ATOM 636 C C . ALA A 1 83 ? -1.209 1.440 -23.916 1.00 87.06 83 ALA A C 1
ATOM 638 O O . ALA A 1 83 ? -2.433 1.478 -23.789 1.00 87.06 83 ALA A O 1
ATOM 639 N N . GLU A 1 84 ? -0.547 2.266 -24.723 1.00 82.50 84 GLU A N 1
ATOM 640 C CA . GLU A 1 84 ? -1.211 3.356 -25.434 1.00 82.50 84 GLU A CA 1
ATOM 641 C C . GLU A 1 84 ? -1.988 2.861 -26.668 1.00 82.50 84 GLU A C 1
ATOM 643 O O . GLU A 1 84 ? -1.449 2.227 -27.582 1.00 82.50 84 GLU A O 1
ATOM 648 N N . GLY A 1 85 ? -3.283 3.191 -26.714 1.00 84.38 85 GLY A N 1
ATOM 649 C CA . GLY A 1 85 ? -4.153 3.049 -27.886 1.00 84.38 85 GLY A CA 1
ATOM 650 C C . GLY A 1 85 ? -4.384 1.612 -28.373 1.00 84.38 85 GLY A C 1
ATOM 651 O O . GLY A 1 85 ? -5.405 1.001 -28.066 1.00 84.38 85 GLY A O 1
ATOM 652 N N . VAL A 1 86 ? -3.477 1.111 -29.216 1.00 82.62 86 VAL A N 1
ATOM 653 C CA . VAL A 1 86 ? -3.581 -0.182 -29.934 1.00 82.62 86 VAL A CA 1
ATOM 654 C C . VAL A 1 86 ? -2.421 -1.131 -29.580 1.00 82.62 86 VAL A C 1
ATOM 656 O O . VAL A 1 86 ? -2.433 -2.317 -29.933 1.00 82.62 86 VAL A O 1
ATOM 659 N N . GLU A 1 87 ? -1.417 -0.632 -28.859 1.00 81.94 87 GLU A N 1
ATOM 660 C CA . GLU A 1 87 ? -0.342 -1.443 -28.293 1.00 81.94 87 GLU A CA 1
ATOM 661 C C . GLU A 1 87 ? -0.897 -2.418 -27.235 1.00 81.94 87 GLU A C 1
ATOM 663 O O . GLU A 1 87 ? -2.034 -2.316 -26.770 1.00 81.94 87 GLU A O 1
ATOM 668 N N . LYS A 1 88 ? -0.104 -3.425 -26.859 1.00 87.38 88 LYS A N 1
ATOM 669 C CA . LYS A 1 88 ? -0.468 -4.383 -25.802 1.00 87.38 88 LYS A CA 1
ATOM 670 C C . LYS A 1 88 ? 0.742 -4.595 -24.914 1.00 87.38 88 LYS A C 1
ATOM 672 O O . LYS A 1 88 ? 1.810 -4.888 -25.441 1.00 87.38 88 LYS A O 1
ATOM 677 N N . THR A 1 89 ? 0.572 -4.525 -23.595 1.00 86.31 89 THR A N 1
ATOM 678 C CA . THR A 1 89 ? 1.673 -4.539 -22.611 1.00 86.31 89 THR A CA 1
ATOM 679 C C . THR A 1 89 ? 2.656 -5.701 -22.814 1.00 86.31 89 THR A C 1
ATOM 681 O O . THR A 1 89 ? 3.864 -5.521 -22.722 1.00 86.31 89 THR A O 1
ATOM 684 N N . TRP A 1 90 ? 2.163 -6.883 -23.204 1.00 85.75 90 TRP A N 1
ATOM 685 C CA . TRP A 1 90 ? 2.979 -8.076 -23.480 1.00 85.75 90 TRP A CA 1
ATOM 686 C C . TRP A 1 90 ? 3.822 -8.024 -24.772 1.00 85.75 90 TRP A C 1
ATOM 688 O O . TRP A 1 90 ? 4.600 -8.941 -25.024 1.00 85.75 90 TRP A O 1
ATOM 698 N N . ARG A 1 91 ? 3.676 -6.987 -25.607 1.00 88.69 91 ARG A N 1
ATOM 699 C CA . ARG A 1 91 ? 4.499 -6.749 -26.811 1.00 88.69 91 ARG A CA 1
ATOM 700 C C . ARG A 1 91 ? 5.671 -5.794 -26.555 1.00 88.69 91 ARG A C 1
ATOM 702 O O . ARG A 1 91 ? 6.540 -5.677 -27.419 1.00 88.69 91 ARG A O 1
ATOM 709 N N . ILE A 1 92 ? 5.697 -5.128 -25.399 1.00 87.94 92 ILE A N 1
ATOM 710 C CA . ILE A 1 92 ? 6.735 -4.164 -25.025 1.00 87.94 92 ILE A CA 1
ATOM 711 C C . ILE A 1 92 ? 8.035 -4.926 -24.721 1.00 87.94 92 ILE A C 1
ATOM 713 O O . ILE A 1 92 ? 8.045 -5.905 -23.974 1.00 87.94 92 ILE A O 1
ATOM 717 N N . LYS A 1 93 ? 9.146 -4.501 -25.333 1.00 90.75 93 LYS A N 1
ATOM 718 C CA . LYS A 1 93 ? 10.461 -5.143 -25.170 1.00 90.75 93 LYS A CA 1
ATOM 719 C C . LYS A 1 93 ? 11.189 -4.624 -23.933 1.00 90.75 93 LYS A C 1
ATOM 721 O O . LYS A 1 93 ? 11.090 -3.444 -23.612 1.00 90.75 93 LYS A O 1
ATOM 726 N N . GLN A 1 94 ? 12.027 -5.469 -23.328 1.00 85.94 94 GLN A N 1
ATOM 727 C CA . GLN A 1 94 ? 12.937 -5.048 -22.255 1.00 85.94 94 GLN A CA 1
ATOM 728 C C . GLN A 1 94 ? 13.864 -3.906 -22.718 1.00 85.94 94 GLN A C 1
ATOM 730 O O . GLN A 1 94 ? 14.007 -2.927 -22.001 1.00 85.94 94 GLN A O 1
ATOM 735 N N . ASP A 1 95 ? 14.366 -3.936 -23.961 1.00 87.88 95 ASP A N 1
ATOM 736 C CA . ASP A 1 95 ? 15.110 -2.819 -24.573 1.00 87.88 95 ASP A CA 1
ATOM 737 C C . ASP A 1 95 ? 14.366 -1.479 -24.613 1.00 87.88 95 ASP A C 1
ATOM 739 O O . ASP A 1 95 ? 15.019 -0.445 -24.712 1.00 87.88 95 ASP A O 1
ATOM 743 N N . ALA A 1 96 ? 13.029 -1.480 -24.629 1.00 88.19 96 ALA A N 1
ATOM 744 C CA . ALA A 1 96 ? 12.232 -0.255 -24.608 1.00 88.19 96 ALA A CA 1
ATOM 745 C C . ALA A 1 96 ? 12.071 0.243 -23.166 1.00 88.19 96 ALA A C 1
ATOM 747 O O . ALA A 1 96 ? 12.348 1.405 -22.884 1.00 88.19 96 ALA A O 1
ATOM 748 N N . ILE A 1 97 ? 11.735 -0.667 -22.244 1.00 88.38 97 ILE A N 1
ATOM 749 C CA . ILE A 1 97 ? 11.633 -0.382 -20.805 1.00 88.38 97 ILE A CA 1
ATOM 750 C C . ILE A 1 97 ? 12.961 0.190 -20.282 1.00 88.38 97 ILE A C 1
ATOM 752 O O . ILE A 1 97 ? 12.963 1.237 -19.648 1.00 88.38 97 ILE A O 1
ATOM 756 N N . ALA A 1 98 ? 14.098 -0.414 -20.636 1.00 87.75 98 ALA A N 1
ATOM 757 C CA . ALA A 1 98 ? 15.437 0.014 -20.220 1.00 87.75 98 ALA A CA 1
ATOM 758 C C . ALA A 1 98 ? 15.865 1.417 -20.702 1.00 87.75 98 ALA A C 1
ATOM 760 O O . ALA A 1 98 ? 16.873 1.933 -20.213 1.00 87.75 98 ALA A O 1
ATOM 761 N N . ARG A 1 99 ? 15.149 2.005 -21.675 1.00 87.69 99 ARG A N 1
ATOM 762 C CA . ARG A 1 99 ? 15.404 3.352 -22.224 1.00 87.69 99 ARG A CA 1
ATOM 763 C C . ARG A 1 99 ? 14.505 4.423 -21.617 1.00 87.69 99 ARG A C 1
ATOM 765 O O . ARG A 1 99 ? 14.951 5.557 -21.495 1.00 87.69 99 ARG A O 1
ATOM 772 N N . GLU A 1 100 ? 13.267 4.061 -21.289 1.00 88.50 100 GLU A N 1
ATOM 773 C CA . GLU A 1 100 ? 12.274 4.969 -20.701 1.00 88.50 100 GLU A CA 1
ATOM 774 C C . GLU A 1 100 ? 12.424 5.065 -19.174 1.00 88.50 100 GLU A C 1
ATOM 776 O O . GLU A 1 100 ? 12.213 6.113 -18.569 1.00 88.50 100 GLU A O 1
ATOM 781 N N . VAL A 1 101 ? 12.822 3.959 -18.541 1.00 88.62 101 VAL A N 1
ATOM 782 C CA . VAL A 1 101 ? 13.050 3.866 -17.097 1.00 88.62 101 VAL A CA 1
ATOM 783 C C . VA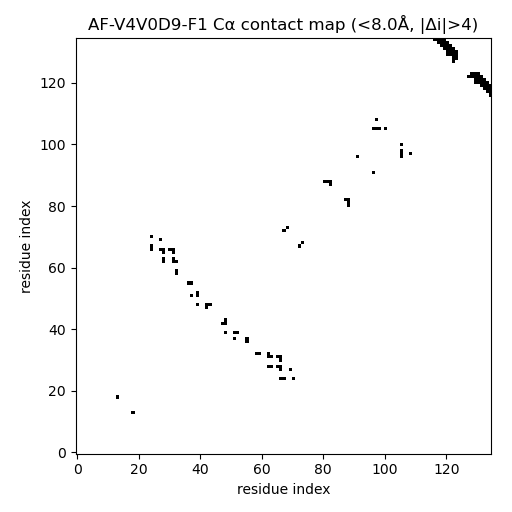L A 1 101 ? 14.373 4.532 -16.699 1.00 88.62 101 VAL A C 1
ATOM 785 O O . VAL A 1 101 ? 15.353 4.535 -17.445 1.00 88.62 101 VAL A O 1
ATOM 788 N N . ASP A 1 102 ? 14.407 5.074 -15.480 1.00 89.25 102 ASP A N 1
ATOM 789 C CA . ASP A 1 102 ? 15.553 5.788 -14.926 1.00 89.25 102 ASP A CA 1
ATOM 790 C C . ASP A 1 102 ? 16.852 4.951 -14.880 1.00 89.25 102 ASP A C 1
ATOM 792 O O . ASP A 1 102 ? 16.849 3.720 -14.809 1.00 89.25 102 ASP A O 1
ATOM 796 N N . ILE A 1 103 ? 17.995 5.642 -14.859 1.00 87.44 103 ILE A N 1
ATOM 797 C CA . ILE A 1 103 ? 19.328 5.026 -14.945 1.00 87.44 103 ILE A CA 1
ATOM 798 C C . ILE A 1 103 ? 19.622 4.074 -13.767 1.00 87.44 103 ILE A C 1
ATOM 800 O O . ILE A 1 103 ? 20.386 3.125 -13.940 1.00 87.44 103 ILE A O 1
ATOM 804 N N . LEU A 1 104 ? 19.055 4.282 -12.574 1.00 86.50 104 LEU A N 1
ATOM 805 C CA . LEU A 1 104 ? 19.280 3.406 -11.419 1.00 86.50 104 LEU A CA 1
ATOM 806 C C . LEU A 1 104 ? 18.500 2.095 -11.558 1.00 86.50 104 LEU A C 1
ATOM 808 O O . LEU A 1 104 ? 19.084 1.029 -11.363 1.00 86.50 104 LEU A O 1
ATOM 812 N N . SER A 1 105 ? 17.227 2.157 -11.952 1.00 85.06 105 SER A N 1
ATOM 813 C CA . SER A 1 105 ? 16.405 0.957 -12.163 1.00 85.06 105 SER A CA 1
ATOM 814 C C . SER A 1 105 ? 16.806 0.203 -13.437 1.00 85.06 105 SER A C 1
ATOM 816 O O . SER A 1 105 ? 16.875 -1.025 -13.422 1.00 85.06 105 SER A O 1
ATOM 818 N N . SER A 1 106 ? 17.177 0.911 -14.511 1.00 84.44 106 SER A N 1
ATOM 819 C CA . SER A 1 106 ? 17.733 0.321 -15.742 1.00 84.44 106 SER A CA 1
ATOM 820 C C . SER A 1 106 ? 19.036 -0.454 -15.460 1.00 84.44 106 SER A C 1
ATOM 822 O O . SER A 1 106 ? 19.226 -1.570 -15.940 1.00 84.44 106 SER A O 1
ATOM 824 N N . ARG A 1 107 ? 19.887 0.042 -14.546 1.00 83.81 107 ARG A N 1
ATOM 825 C CA . ARG A 1 107 ? 21.088 -0.668 -14.048 1.00 83.81 107 ARG A CA 1
ATOM 826 C C . ARG A 1 107 ? 20.811 -1.888 -13.156 1.00 83.81 107 ARG A C 1
ATOM 828 O O . ARG A 1 107 ? 21.771 -2.560 -12.773 1.00 83.81 107 ARG A O 1
ATOM 835 N N . ASN A 1 108 ? 19.552 -2.170 -12.820 1.00 81.81 108 ASN A N 1
ATOM 836 C CA . ASN A 1 108 ? 19.129 -3.390 -12.125 1.00 81.81 108 ASN A CA 1
ATOM 837 C C . ASN A 1 108 ? 18.645 -4.489 -13.101 1.00 81.81 108 ASN A C 1
ATOM 839 O O . ASN A 1 108 ? 18.285 -5.586 -12.674 1.00 81.81 108 ASN A O 1
ATOM 843 N N . GLN A 1 109 ? 18.649 -4.225 -14.414 1.00 80.25 109 GLN A N 1
ATOM 844 C CA . GLN A 1 109 ? 18.486 -5.255 -15.436 1.00 80.25 109 GLN A CA 1
ATOM 845 C C . GLN A 1 109 ? 19.829 -5.963 -15.674 1.00 80.25 109 GLN A C 1
ATOM 847 O O . GLN A 1 109 ? 20.789 -5.356 -16.147 1.00 80.25 109 GLN A O 1
ATOM 852 N N . TYR A 1 110 ? 19.885 -7.263 -15.374 1.00 76.00 110 TYR A N 1
ATOM 853 C CA . TYR A 1 110 ? 21.092 -8.080 -15.514 1.00 76.00 110 TYR A CA 1
ATOM 854 C C . TYR A 1 110 ? 20.885 -9.229 -16.499 1.00 76.00 110 TYR A C 1
ATOM 856 O O . TYR A 1 110 ? 20.001 -10.065 -16.302 1.00 76.00 110 TYR A O 1
ATOM 864 N N . ASP A 1 111 ? 21.757 -9.310 -17.503 1.00 75.44 111 ASP A N 1
ATOM 865 C CA . ASP A 1 111 ? 22.021 -10.556 -18.223 1.00 75.44 111 ASP A CA 1
ATOM 866 C C . ASP A 1 111 ? 23.241 -11.250 -17.593 1.00 75.44 111 ASP A C 1
ATOM 868 O O . ASP A 1 111 ? 24.188 -10.590 -17.161 1.00 75.44 111 ASP A O 1
ATOM 872 N N . ILE A 1 112 ? 23.195 -12.578 -17.476 1.00 69.62 112 ILE A N 1
ATOM 873 C CA . ILE A 1 112 ? 24.202 -13.385 -16.770 1.00 69.62 112 ILE A CA 1
ATOM 874 C C . ILE A 1 112 ? 24.553 -14.582 -17.650 1.00 69.62 112 ILE A C 1
ATOM 876 O O . ILE A 1 112 ? 23.863 -15.602 -17.637 1.00 69.62 112 ILE A O 1
ATOM 880 N N . VAL A 1 113 ? 25.650 -14.458 -18.396 1.00 66.06 113 VAL A N 1
ATOM 881 C CA . VAL A 1 113 ? 26.117 -15.492 -19.325 1.00 66.06 113 VAL A CA 1
ATOM 882 C C . VAL A 1 113 ? 27.222 -16.321 -18.665 1.00 66.06 113 VAL A C 1
ATOM 884 O O . VAL A 1 113 ? 28.381 -15.909 -18.623 1.00 66.06 113 VAL A O 1
ATOM 887 N N . CYS A 1 114 ? 26.860 -17.490 -18.130 1.00 63.00 114 CYS A N 1
ATOM 888 C CA . CYS A 1 114 ? 27.818 -18.464 -17.602 1.00 63.00 114 CYS A CA 1
ATOM 889 C C . CYS A 1 114 ? 28.231 -19.462 -18.697 1.00 63.00 114 CYS A C 1
ATOM 891 O O . CYS A 1 114 ? 27.378 -19.974 -19.420 1.00 63.00 114 CYS A O 1
ATOM 893 N N . TRP A 1 115 ? 29.533 -19.745 -18.804 1.00 59.94 115 TRP A N 1
ATOM 894 C CA . TRP A 1 115 ? 30.104 -20.629 -19.833 1.00 59.94 115 TRP A CA 1
ATOM 895 C C . TRP A 1 115 ? 30.761 -21.900 -19.274 1.00 59.94 115 TRP A C 1
ATOM 897 O O . TRP A 1 115 ? 31.003 -22.841 -20.027 1.00 59.94 115 TRP A O 1
ATOM 907 N N . THR A 1 116 ? 31.074 -21.939 -17.975 1.00 61.41 116 THR A N 1
ATOM 908 C CA . THR A 1 116 ? 31.867 -23.008 -17.344 1.00 61.41 116 THR A CA 1
ATOM 909 C C . THR A 1 116 ? 31.452 -23.213 -15.888 1.00 61.41 116 THR A C 1
ATOM 911 O O . THR A 1 116 ? 31.630 -22.308 -15.077 1.00 61.41 116 THR A O 1
ATOM 914 N N . GLN A 1 117 ? 30.938 -24.413 -15.605 1.00 61.66 117 GLN A N 1
ATOM 915 C CA . GLN A 1 117 ? 30.457 -24.959 -14.323 1.00 61.66 117 GLN A CA 1
ATOM 916 C C . GLN A 1 117 ? 30.981 -24.274 -13.043 1.00 61.66 117 GLN A C 1
ATOM 918 O O . GLN A 1 117 ? 32.180 -24.303 -12.757 1.00 61.66 117 GLN A O 1
ATOM 923 N N . GLY A 1 118 ? 30.067 -23.747 -12.225 1.00 59.75 118 GLY A N 1
ATOM 924 C CA . GLY A 1 118 ? 30.372 -23.137 -10.930 1.00 59.75 118 GLY A CA 1
ATOM 925 C C . GLY A 1 118 ? 29.157 -22.433 -10.326 1.00 59.75 118 GLY A C 1
ATOM 926 O O . GLY A 1 118 ? 28.600 -21.533 -10.948 1.00 59.75 118 GLY A O 1
ATOM 927 N N . HIS A 1 119 ? 28.748 -22.829 -9.114 1.00 60.28 119 HIS A N 1
ATOM 928 C CA . HIS A 1 119 ? 27.459 -22.399 -8.571 1.00 60.28 119 HIS A CA 1
ATOM 929 C C . HIS A 1 119 ? 27.420 -20.960 -8.035 1.00 60.28 119 HIS A C 1
ATOM 931 O O . HIS A 1 119 ? 28.318 -20.494 -7.333 1.00 60.28 119 HIS A O 1
ATOM 937 N N . LEU A 1 120 ? 26.357 -20.261 -8.440 1.00 61.38 120 LEU A N 1
ATOM 938 C CA . LEU A 1 120 ? 26.291 -18.808 -8.557 1.00 61.38 120 LEU A CA 1
ATOM 939 C C . LEU A 1 120 ? 24.953 -18.306 -7.996 1.00 61.38 120 LEU A C 1
ATOM 941 O O . LEU A 1 120 ? 23.960 -18.257 -8.720 1.00 61.38 120 LEU A O 1
ATOM 945 N N . ALA A 1 121 ? 24.932 -17.965 -6.703 1.00 59.41 121 ALA A N 1
ATOM 946 C CA . ALA A 1 121 ? 23.745 -17.545 -5.955 1.00 59.41 121 ALA A CA 1
ATOM 947 C C . ALA A 1 121 ? 23.571 -16.014 -5.848 1.00 59.41 121 ALA A C 1
ATOM 949 O O . ALA A 1 121 ? 24.488 -15.286 -5.473 1.00 59.41 121 ALA A O 1
ATOM 950 N N . VAL A 1 122 ? 22.346 -15.539 -6.077 1.00 66.25 122 VAL A N 1
ATOM 951 C CA . VAL A 1 122 ? 21.830 -14.200 -5.733 1.00 66.25 122 VAL A CA 1
ATOM 952 C C . VAL A 1 122 ? 20.799 -14.368 -4.606 1.00 66.25 122 VAL A C 1
ATOM 954 O O . VAL A 1 122 ? 20.070 -15.356 -4.625 1.00 66.25 122 VAL A O 1
ATOM 957 N N . VAL A 1 123 ? 20.695 -13.447 -3.633 1.00 60.66 123 VAL A N 1
ATOM 958 C CA . VAL A 1 123 ? 19.864 -13.604 -2.407 1.00 60.66 123 VAL A CA 1
ATOM 959 C C . VAL A 1 123 ? 19.117 -12.311 -2.027 1.00 60.66 123 VAL A C 1
ATOM 961 O O . VAL A 1 123 ? 19.722 -11.247 -1.923 1.00 60.66 123 VAL A O 1
ATOM 964 N N . ASP A 1 124 ? 17.813 -12.412 -1.753 1.00 66.00 124 ASP A N 1
ATOM 965 C CA . ASP A 1 124 ? 16.984 -11.402 -1.085 1.00 66.00 124 ASP A CA 1
ATOM 966 C C . ASP A 1 124 ? 17.186 -11.490 0.432 1.00 66.00 124 ASP A C 1
ATOM 968 O O . ASP A 1 124 ? 16.597 -12.313 1.142 1.00 66.00 124 ASP A O 1
ATOM 972 N N . MET A 1 125 ? 18.008 -10.582 0.946 1.00 46.22 125 MET A N 1
ATOM 973 C CA . MET A 1 125 ? 18.358 -10.523 2.361 1.00 46.22 125 MET A CA 1
ATOM 974 C C . MET A 1 125 ? 17.204 -10.111 3.291 1.00 46.22 125 MET A C 1
ATOM 976 O O . MET A 1 125 ? 17.355 -10.272 4.499 1.00 46.22 125 MET A O 1
ATOM 980 N N . LYS A 1 126 ? 16.052 -9.619 2.798 1.00 56.09 126 LYS A N 1
ATOM 981 C CA . LYS A 1 126 ? 14.906 -9.299 3.678 1.00 56.09 126 LYS A CA 1
ATOM 982 C C . LYS A 1 126 ? 14.183 -10.546 4.181 1.00 56.09 126 LYS A C 1
ATOM 984 O O . LYS A 1 126 ? 13.638 -10.521 5.279 1.00 56.09 126 LYS A O 1
ATOM 989 N N . ASN A 1 127 ? 14.207 -11.621 3.395 1.00 50.72 127 ASN A N 1
ATOM 990 C CA . ASN A 1 127 ? 13.618 -12.917 3.742 1.00 50.72 127 ASN A CA 1
ATOM 991 C C . ASN A 1 127 ? 14.678 -14.026 3.916 1.00 50.72 127 ASN A C 1
ATOM 993 O O . ASN A 1 127 ? 14.325 -15.165 4.202 1.00 50.72 127 ASN A O 1
ATOM 997 N N . MET A 1 128 ? 15.961 -13.712 3.679 1.00 43.84 128 MET A N 1
ATOM 998 C CA . MET A 1 128 ? 17.032 -14.678 3.363 1.00 43.84 128 MET A CA 1
ATOM 999 C C . MET A 1 128 ? 16.665 -15.656 2.226 1.00 43.84 128 MET A C 1
ATOM 1001 O O . MET A 1 128 ? 17.230 -16.742 2.122 1.00 43.84 128 MET A O 1
ATOM 1005 N N . ASN A 1 129 ? 15.737 -15.258 1.348 1.00 52.47 129 ASN A N 1
ATOM 1006 C CA . 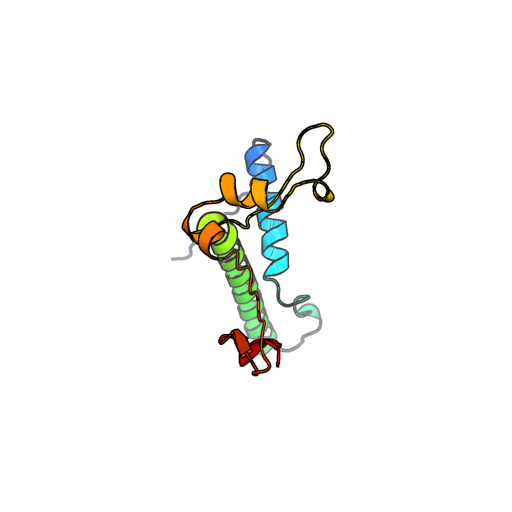ASN A 1 129 ? 15.317 -16.048 0.194 1.00 52.47 129 ASN A CA 1
ATOM 1007 C C . ASN A 1 129 ? 16.362 -15.965 -0.911 1.00 52.47 129 ASN A C 1
ATOM 1009 O O . ASN A 1 129 ? 16.913 -14.903 -1.177 1.00 52.47 129 ASN A O 1
ATOM 1013 N N . LEU A 1 130 ? 16.588 -17.058 -1.624 1.00 52.31 130 LEU A N 1
ATOM 1014 C CA . LEU A 1 130 ? 17.544 -17.078 -2.718 1.00 52.31 130 LEU A CA 1
ATOM 1015 C C . LEU A 1 130 ? 16.873 -16.561 -4.012 1.00 52.31 130 LEU A C 1
ATOM 1017 O O . LEU A 1 130 ? 15.914 -17.153 -4.496 1.00 52.31 130 LEU A O 1
ATOM 1021 N N . ILE A 1 131 ? 17.365 -15.446 -4.564 1.00 63.34 131 ILE A N 1
ATOM 1022 C CA . ILE A 1 131 ? 16.878 -14.819 -5.808 1.00 63.34 131 ILE A CA 1
ATOM 1023 C C . ILE A 1 131 ? 17.196 -15.684 -7.042 1.00 63.34 131 ILE A C 1
ATOM 1025 O O . ILE A 1 131 ? 16.350 -15.775 -7.930 1.00 63.34 131 ILE A O 1
ATOM 1029 N N . LYS A 1 132 ? 18.400 -16.278 -7.143 1.00 57.44 132 LYS A N 1
ATOM 1030 C CA . LYS A 1 132 ? 18.841 -17.075 -8.316 1.00 57.44 132 LYS A CA 1
ATOM 1031 C C . LYS A 1 132 ? 20.136 -17.865 -8.040 1.00 57.44 132 LYS A C 1
ATOM 1033 O O . LYS A 1 132 ? 21.167 -17.219 -7.938 1.00 57.44 132 LYS A O 1
ATOM 1038 N N . GLU A 1 133 ? 20.123 -19.203 -7.934 1.00 49.56 133 GLU A N 1
ATOM 1039 C CA . GLU A 1 133 ? 21.344 -20.044 -7.810 1.00 49.56 133 GLU A CA 1
ATOM 1040 C C . GLU A 1 133 ? 21.497 -20.994 -9.001 1.00 49.56 133 GLU A C 1
ATOM 1042 O O . GLU A 1 133 ? 20.543 -21.671 -9.382 1.00 49.56 133 GLU A O 1
ATOM 1047 N N . ILE A 1 134 ? 22.683 -21.000 -9.622 1.00 57.34 134 ILE A N 1
ATOM 1048 C CA . ILE A 1 134 ? 22.961 -21.694 -10.892 1.00 57.34 134 ILE A CA 1
ATOM 1049 C C . ILE A 1 134 ? 24.385 -22.257 -10.869 1.00 57.34 134 ILE A C 1
ATOM 1051 O O . ILE A 1 134 ? 25.309 -21.455 -10.807 1.00 57.34 134 ILE A O 1
ATOM 1055 N N . GLN A 1 135 ? 24.549 -23.586 -10.924 1.00 56.16 135 GLN A N 1
ATOM 1056 C CA . GLN A 1 135 ? 25.831 -24.314 -11.079 1.00 56.16 135 GLN A CA 1
ATOM 1057 C C . GLN A 1 135 ? 26.184 -24.501 -12.567 1.00 56.16 135 GLN A C 1
ATOM 1059 O O . GLN A 1 135 ? 25.243 -24.673 -13.373 1.00 56.16 135 GLN A O 1
#

Sequence (135 aa):
MGAKEENGDGGGIRPPIEQEISKELDTNMKKYLRGEGANLEILKDKKLKGQLALREELYGKSAKAAAKVEKWLMPSEGGYLEAEGVEKTWRIKQDAIAREVDILSSRNQYDIVCWTQGHLAVVDMKNMNLIKEIQ

Secondary structure (DSSP, 8-state):
---------------HHHHHHHHHHHHHHHHH--SSPP-TTS---HHHHHHHHHHHHHHHHHHHHHHHHHHHH-S-PPP-----TT--GGG--HHHHHHHS-HHHHTT-------S---EEEEETTTTEEEEEE-

Mean predicted aligned error: 13.46 Å

Foldseek 3Di:
DDDPPPPPPPPDPPDVVVVVVVVQLVVQLVVQQPDDADPLPVDPDPVVSVVRVVVVVVSSVVSSVVSCCVVPPDPDDDDDDDAPDPGDSVVDDLVNVLVVDDPVVNVVDDDDDDDDDDWDWDADPVVRHTPDIDD

Solvent-accessible surface area (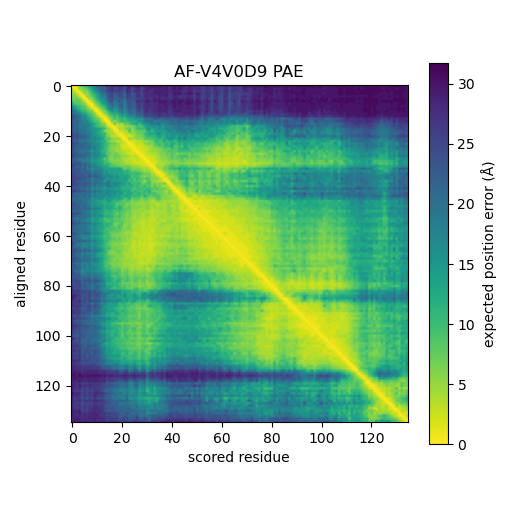backbone atoms only — not comparable to full-atom values): 8851 Å² total; per-residue (Å²): 139,80,86,75,85,77,79,70,87,68,90,65,87,67,58,69,66,60,53,51,54,49,53,53,49,56,56,41,25,60,74,51,52,95,70,85,79,81,75,60,82,82,52,84,52,68,68,60,42,52,59,46,52,57,46,54,52,50,49,54,52,48,14,52,49,49,32,49,41,60,79,75,64,58,94,68,82,84,89,81,77,84,52,72,94,83,56,52,62,92,76,64,50,68,78,53,50,52,66,76,45,55,74,71,64,35,68,68,66,80,89,84,90,83,90,73,87,57,74,48,74,41,70,40,76,92,76,71,40,74,71,44,73,46,92

Radius of gyration: 25.63 Å; Cα contacts (8 Å, |Δi|>4): 66; chains: 1; bounding box: 58×47×63 Å

Nearest PDB structures (foldseek):
  6rxy-assembly1_UG  TM=8.080E-01  e=5.670E-05  Thermochaetoides thermophila
  6rxt-assembly1_UG  TM=7.070E-01  e=2.795E-05  Thermochaetoides thermophila
  5oql-assembly1_F  TM=6.642E-01  e=1.308E-04  Thermochaetoides thermophila DSM 1495

Organism: Citrus clementina (NCBI:txid85681)